Protein AF-A0A6V7HXH9-F1 (afdb_monomer)

InterPro domains:
  IPR009038 GOLD domain [PF01105] (13-66)
  IPR009038 GOLD domain [PS50866] (1-73)

Organism: NCBI:txid1563983

Mean predicted aligned error: 5.85 Å

Sequence (73 aa):
NYKVELYDPRSGGFMPSSPGIGMHVEVRDPDDKVILSRVYSSEGKISFTSHTPGEHIICLYSNSTAWFSGSQL

Structure (mmCIF, N/CA/C/O backbone):
data_AF-A0A6V7HXH9-F1
#
_entry.id   AF-A0A6V7HXH9-F1
#
loop_
_atom_site.group_PDB
_atom_site.id
_atom_site.type_symbol
_atom_site.label_atom_id
_atom_site.label_alt_id
_atom_site.label_comp_id
_atom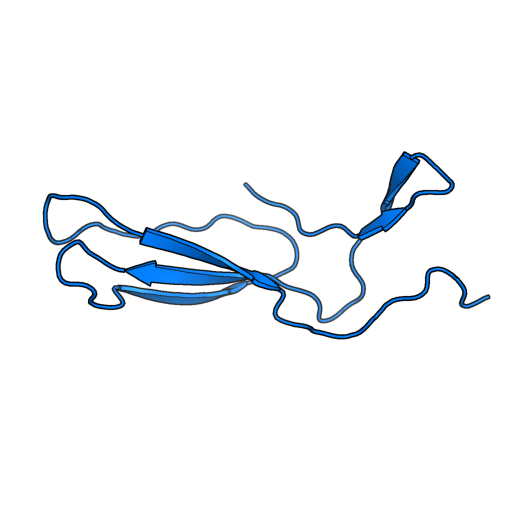_site.label_asym_id
_atom_site.label_entity_id
_atom_site.label_seq_id
_atom_site.pdbx_PDB_ins_code
_atom_site.Cartn_x
_atom_site.Cartn_y
_atom_site.Cartn_z
_atom_site.occupancy
_atom_site.B_iso_or_equiv
_atom_site.auth_seq_id
_atom_site.auth_comp_id
_atom_site.auth_asym_id
_atom_site.auth_atom_id
_atom_site.pdbx_PDB_model_num
ATOM 1 N N . ASN A 1 1 ? 6.478 8.993 1.137 1.00 86.88 1 ASN A N 1
ATOM 2 C CA . ASN A 1 1 ? 6.362 8.847 -0.329 1.00 86.88 1 ASN A CA 1
ATOM 3 C C . ASN A 1 1 ? 6.780 7.437 -0.681 1.00 86.88 1 ASN A C 1
ATOM 5 O O . ASN A 1 1 ? 7.651 6.917 0.005 1.00 86.88 1 ASN A O 1
ATOM 9 N N . TYR A 1 2 ? 6.138 6.816 -1.662 1.00 91.38 2 TYR A N 1
ATOM 10 C CA . TYR A 1 2 ? 6.469 5.472 -2.139 1.00 91.38 2 TYR A CA 1
ATOM 11 C C . TYR A 1 2 ? 6.739 5.510 -3.644 1.00 91.38 2 TYR A C 1
ATOM 13 O O . TYR A 1 2 ? 6.273 6.429 -4.323 1.00 91.38 2 TYR A O 1
ATOM 21 N N . LYS A 1 3 ? 7.441 4.488 -4.140 1.00 92.19 3 LYS A N 1
ATOM 22 C CA . LYS A 1 3 ? 7.689 4.252 -5.560 1.00 92.19 3 LYS A CA 1
ATOM 23 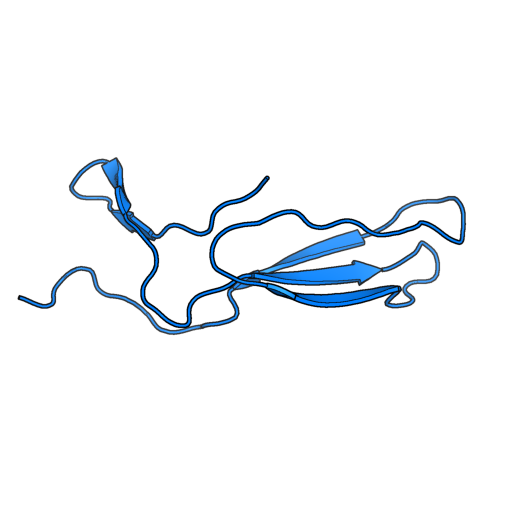C C . LYS A 1 3 ? 7.519 2.766 -5.878 1.00 92.19 3 LYS A C 1
ATOM 25 O O . LYS A 1 3 ? 7.856 1.919 -5.056 1.00 92.19 3 LYS A O 1
ATOM 30 N N . VAL A 1 4 ? 6.972 2.468 -7.048 1.00 90.38 4 VAL A N 1
ATOM 31 C CA . VAL A 1 4 ? 6.861 1.125 -7.618 1.00 90.38 4 VAL A CA 1
ATOM 32 C C . VAL A 1 4 ? 7.945 0.998 -8.674 1.00 90.38 4 VAL A C 1
ATOM 34 O O . VAL A 1 4 ? 7.971 1.772 -9.636 1.00 90.38 4 VAL A O 1
ATOM 37 N N . GLU A 1 5 ? 8.839 0.034 -8.501 1.00 89.81 5 GLU A N 1
ATOM 38 C CA . GLU A 1 5 ? 9.975 -0.191 -9.393 1.00 89.81 5 GLU A CA 1
ATOM 39 C C . GLU A 1 5 ? 10.139 -1.677 -9.695 1.00 89.81 5 GLU A C 1
ATOM 41 O O . GLU A 1 5 ? 9.741 -2.541 -8.912 1.00 89.81 5 GLU A O 1
ATOM 46 N N . LEU A 1 6 ? 10.742 -1.964 -10.844 1.00 86.38 6 LEU A N 1
ATOM 47 C CA . LEU A 1 6 ? 11.072 -3.317 -11.261 1.00 86.38 6 LE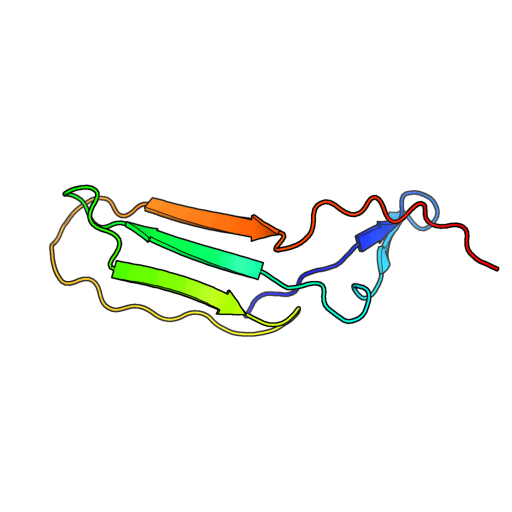U A CA 1
ATOM 48 C C . LEU A 1 6 ? 12.488 -3.637 -10.803 1.00 86.38 6 LEU A C 1
ATOM 50 O O . LEU A 1 6 ? 13.422 -2.912 -11.133 1.00 86.38 6 LEU A O 1
ATOM 54 N N . TYR A 1 7 ? 12.655 -4.723 -10.059 1.00 85.94 7 TYR A N 1
ATOM 55 C CA . TYR A 1 7 ? 13.986 -5.206 -9.711 1.00 85.94 7 TYR A CA 1
ATOM 56 C C . TYR A 1 7 ? 14.646 -5.844 -10.940 1.00 85.94 7 TYR A C 1
ATOM 58 O O . TYR A 1 7 ? 14.072 -6.753 -11.542 1.00 85.94 7 TYR A O 1
ATOM 66 N N . ASP A 1 8 ? 15.842 -5.377 -11.304 1.00 85.44 8 ASP A N 1
ATOM 67 C CA . ASP A 1 8 ? 16.671 -5.962 -12.357 1.00 85.44 8 ASP A CA 1
ATOM 68 C C . ASP A 1 8 ? 17.848 -6.738 -11.738 1.00 85.44 8 ASP A C 1
ATOM 70 O O . ASP A 1 8 ? 18.825 -6.134 -11.283 1.00 85.44 8 ASP A O 1
ATOM 74 N N . PRO A 1 9 ? 17.817 -8.083 -11.766 1.00 86.12 9 PRO A N 1
ATOM 75 C CA . PRO A 1 9 ? 18.890 -8.904 -11.217 1.00 86.12 9 PRO A CA 1
ATOM 76 C C . PRO A 1 9 ? 20.238 -8.723 -11.925 1.00 86.12 9 PRO A C 1
ATOM 78 O O . PRO A 1 9 ? 21.267 -9.055 -11.343 1.00 86.12 9 PRO A O 1
ATOM 81 N N . ARG A 1 10 ? 20.260 -8.237 -13.178 1.00 87.44 10 ARG A N 1
ATOM 82 C CA . ARG A 1 10 ? 21.504 -8.089 -13.953 1.00 87.44 10 ARG A CA 1
ATOM 83 C C . ARG A 1 10 ? 22.334 -6.910 -13.466 1.00 87.44 10 ARG A C 1
ATOM 85 O O . ARG A 1 10 ? 23.550 -7.028 -13.354 1.00 87.44 10 ARG A O 1
ATOM 92 N N . SER A 1 11 ? 21.681 -5.786 -13.188 1.00 88.88 11 SER A N 1
ATOM 93 C CA . SER A 1 11 ? 22.320 -4.612 -12.591 1.00 88.88 11 SER A CA 1
ATOM 94 C C . SER A 1 11 ? 22.359 -4.666 -11.060 1.00 88.88 11 SER A C 1
ATOM 96 O O . SER A 1 11 ? 23.113 -3.914 -10.447 1.00 88.88 11 SER A O 1
ATOM 98 N N . GLY A 1 12 ? 21.547 -5.528 -10.434 1.00 88.00 12 GLY A N 1
ATOM 99 C CA . GLY A 1 12 ? 21.311 -5.517 -8.988 1.00 88.00 12 GLY A CA 1
ATOM 100 C C . GLY A 1 12 ? 20.529 -4.283 -8.521 1.00 88.00 12 GLY A C 1
ATOM 101 O O . GLY A 1 12 ? 20.481 -4.010 -7.322 1.00 88.00 12 GLY A O 1
ATOM 102 N N . GLY A 1 13 ? 19.953 -3.527 -9.460 1.00 90.88 13 GLY A N 1
ATOM 103 C CA . GLY A 1 13 ? 19.269 -2.262 -9.226 1.00 90.88 13 GLY A CA 1
ATOM 104 C C . GLY A 1 13 ? 17.771 -2.320 -9.508 1.00 90.88 13 GLY A C 1
ATOM 105 O O . GLY A 1 13 ? 17.182 -3.380 -9.724 1.00 90.88 13 GLY A O 1
ATOM 106 N N . PHE A 1 14 ? 17.158 -1.140 -9.509 1.00 90.00 14 PHE A N 1
ATOM 107 C CA . PHE A 1 14 ? 15.743 -0.949 -9.800 1.00 90.00 14 PHE A CA 1
ATOM 108 C C . PHE A 1 14 ? 15.572 -0.117 -11.072 1.00 90.00 14 PHE A C 1
ATOM 110 O O . PHE A 1 14 ? 16.284 0.864 -11.286 1.00 90.00 14 PHE A O 1
ATOM 117 N N . MET A 1 15 ? 14.618 -0.507 -11.913 1.00 89.19 15 MET A N 1
ATOM 118 C CA . MET A 1 15 ? 14.237 0.209 -13.126 1.00 89.19 15 MET A CA 1
ATOM 119 C C . MET A 1 15 ? 12.850 0.845 -12.969 1.00 89.19 15 MET A C 1
ATOM 121 O O . MET A 1 15 ? 12.004 0.309 -12.241 1.00 89.19 15 MET A O 1
ATOM 125 N N . PRO A 1 16 ? 12.574 1.959 -13.675 1.00 87.75 16 PRO A N 1
ATOM 126 C CA . PRO A 1 16 ? 11.238 2.533 -13.723 1.00 87.75 16 PRO A CA 1
ATOM 127 C C . PRO A 1 16 ? 10.198 1.499 -14.160 1.00 87.75 16 PRO A C 1
ATOM 129 O O . PRO A 1 16 ? 10.407 0.746 -15.112 1.00 87.75 16 PRO A O 1
ATOM 132 N N . SER A 1 17 ? 9.063 1.489 -13.467 1.00 85.31 17 SER A N 1
ATOM 133 C CA . SER A 1 17 ? 7.925 0.655 -13.840 1.00 85.31 17 SER A CA 1
ATOM 134 C C . SER A 1 17 ? 7.361 1.061 -15.204 1.00 85.31 17 SER A C 1
ATOM 136 O O . SER A 1 17 ? 7.324 2.245 -15.544 1.00 85.31 17 SER A O 1
ATOM 138 N N . SER A 1 18 ? 6.893 0.081 -15.979 1.00 83.50 18 SER A N 1
ATOM 139 C CA . SER A 1 18 ? 6.222 0.333 -17.255 1.00 83.50 18 SER A CA 1
ATOM 140 C C . SER A 1 18 ? 4.964 1.198 -17.078 1.00 83.50 18 SER A C 1
ATOM 142 O O . SER A 1 18 ? 4.309 1.134 -16.030 1.00 83.50 18 SER A O 1
ATOM 144 N N . PRO A 1 19 ? 4.572 1.974 -18.107 1.00 82.19 19 PRO A N 1
ATOM 145 C CA . PRO A 1 19 ? 3.317 2.716 -18.089 1.00 82.19 19 PRO A CA 1
ATOM 146 C C . PRO A 1 19 ? 2.128 1.806 -17.755 1.00 82.19 19 PRO A C 1
ATOM 148 O O . PRO A 1 19 ? 2.000 0.712 -1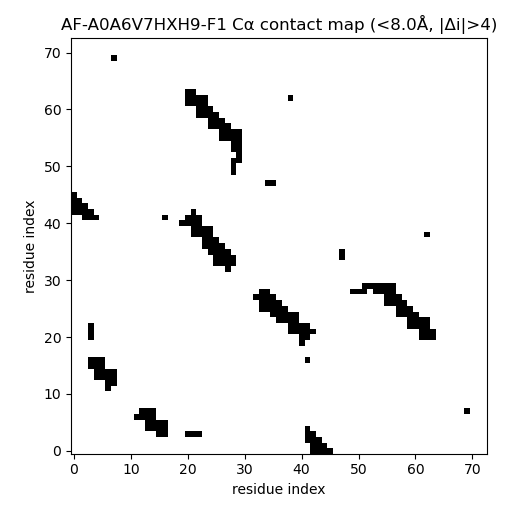8.301 1.00 82.19 19 PRO A O 1
ATOM 151 N N . GLY A 1 20 ? 1.258 2.260 -16.852 1.00 83.06 20 GLY A N 1
ATOM 152 C CA . GLY A 1 20 ? 0.086 1.502 -16.398 1.00 83.06 20 GLY A CA 1
ATOM 153 C C . GLY A 1 20 ? 0.315 0.632 -15.157 1.00 83.06 20 GLY A C 1
ATOM 154 O O . GLY A 1 20 ? -0.665 0.186 -14.558 1.00 83.06 20 GLY A O 1
ATOM 155 N N . ILE A 1 21 ? 1.564 0.445 -14.716 1.00 87.75 21 ILE A N 1
ATOM 156 C CA . ILE A 1 21 ? 1.859 -0.160 -13.412 1.00 87.75 21 ILE A CA 1
ATOM 157 C C . ILE A 1 21 ? 1.661 0.885 -12.309 1.00 87.75 21 ILE A C 1
ATOM 159 O O . ILE A 1 21 ? 2.175 2.004 -12.370 1.00 87.75 21 ILE A O 1
ATOM 163 N N . GLY A 1 22 ? 0.931 0.492 -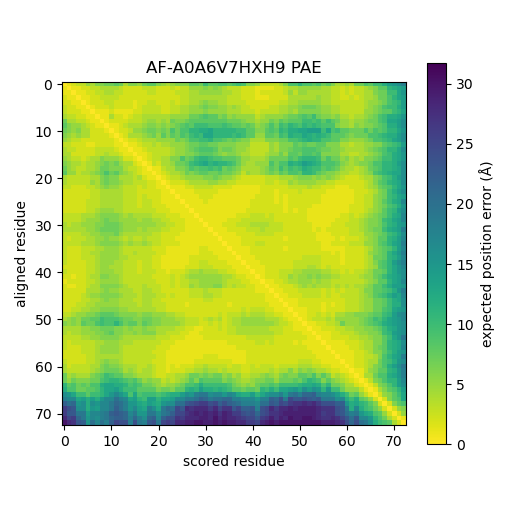11.277 1.00 91.38 22 GLY A N 1
ATOM 164 C CA . GLY A 1 22 ? 0.632 1.281 -10.096 1.00 91.38 22 GLY A CA 1
ATOM 165 C C . GLY A 1 22 ? 0.465 0.400 -8.864 1.00 91.38 22 GLY A C 1
ATOM 166 O O . GLY A 1 22 ? 0.699 -0.810 -8.895 1.00 91.38 22 GLY A O 1
ATOM 167 N N . MET A 1 23 ? 0.047 1.021 -7.768 1.00 93.62 23 MET A N 1
ATOM 168 C CA . MET A 1 23 ? -0.146 0.359 -6.482 1.00 93.62 23 MET A CA 1
ATOM 169 C C . MET A 1 23 ? -1.615 0.439 -6.074 1.00 93.62 23 MET A C 1
ATOM 171 O O . MET A 1 23 ? -2.142 1.530 -5.858 1.00 93.62 23 MET A O 1
ATOM 175 N N . HIS A 1 24 ? -2.282 -0.705 -5.952 1.00 95.38 24 HIS A N 1
ATOM 176 C CA . HIS A 1 24 ? -3.561 -0.792 -5.261 1.00 95.38 24 HIS A CA 1
ATOM 177 C C . HIS A 1 24 ? -3.300 -0.814 -3.757 1.00 95.38 24 HIS A C 1
ATOM 179 O O . HIS A 1 24 ? -2.589 -1.682 -3.257 1.00 95.38 24 HIS A O 1
ATOM 185 N N . VAL A 1 25 ? -3.896 0.129 -3.036 1.00 97.00 25 VAL A N 1
ATOM 186 C CA . VAL A 1 25 ? -3.800 0.206 -1.580 1.00 97.00 25 VAL A CA 1
ATOM 187 C C . VAL A 1 25 ? -5.173 0.001 -0.979 1.00 97.00 25 VAL A C 1
ATOM 189 O O . VAL A 1 25 ? -6.103 0.752 -1.284 1.00 97.00 25 VAL A O 1
ATOM 192 N N . GLU A 1 26 ? -5.264 -0.997 -0.109 1.00 97.75 26 GLU A N 1
ATOM 193 C CA . GLU A 1 26 ? -6.438 -1.280 0.705 1.00 97.75 26 GLU A CA 1
ATOM 194 C C . GLU A 1 26 ? -6.100 -1.041 2.178 1.00 97.75 26 GLU A C 1
ATOM 196 O O . GLU A 1 26 ? -5.040 -1.452 2.652 1.00 97.75 26 GLU A O 1
ATOM 201 N N . VAL A 1 27 ? -6.983 -0.356 2.900 1.00 97.94 27 VAL A N 1
ATOM 202 C CA . VAL A 1 27 ? -6.876 -0.156 4.347 1.00 97.94 27 VAL A CA 1
ATOM 203 C C . VAL A 1 27 ? -8.157 -0.638 4.996 1.00 97.94 27 VAL A C 1
ATOM 205 O O . VAL A 1 27 ? -9.243 -0.188 4.618 1.00 97.94 27 VAL A O 1
ATOM 208 N N . ARG A 1 28 ? -8.015 -1.509 5.992 1.00 98.25 28 ARG A N 1
ATOM 209 C CA . ARG A 1 28 ? -9.101 -1.985 6.846 1.00 98.25 28 ARG A CA 1
ATOM 210 C C . ARG A 1 28 ? -8.917 -1.491 8.270 1.00 98.25 28 ARG A C 1
ATOM 212 O O . ARG A 1 28 ? -7.786 -1.372 8.746 1.00 98.25 28 ARG A O 1
ATOM 219 N N . ASP A 1 29 ? -10.026 -1.158 8.909 1.00 97.81 29 ASP A N 1
ATOM 220 C CA . ASP A 1 29 ? -10.071 -0.780 10.318 1.00 97.81 29 ASP A CA 1
ATOM 221 C C . ASP A 1 29 ? -10.104 -2.030 11.234 1.00 97.81 29 ASP A C 1
ATOM 223 O O . ASP A 1 29 ? -10.082 -3.158 10.728 1.00 97.81 29 ASP A O 1
ATOM 227 N N . PRO A 1 30 ? -10.130 -1.861 12.569 1.00 98.25 30 PRO A N 1
ATOM 228 C CA . PRO A 1 30 ? -10.129 -2.980 13.517 1.00 98.25 30 PRO A CA 1
ATOM 229 C C . PRO A 1 30 ? -11.350 -3.904 13.427 1.00 98.25 30 PRO A C 1
ATOM 231 O O . PRO A 1 30 ? -11.289 -5.030 13.914 1.00 98.25 30 PRO A O 1
ATOM 234 N N . ASP A 1 31 ? -12.439 -3.445 12.805 1.00 97.19 31 ASP A N 1
ATOM 235 C CA . ASP A 1 31 ? -13.673 -4.206 12.599 1.00 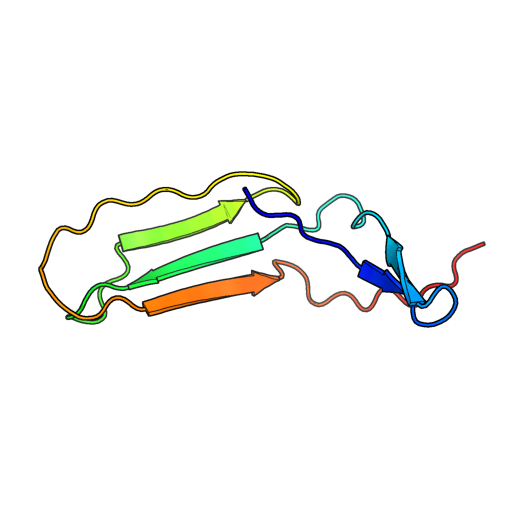97.19 31 ASP A CA 1
ATOM 236 C C . ASP A 1 31 ? -13.698 -4.883 11.207 1.00 97.19 31 ASP A C 1
ATOM 238 O O . ASP A 1 31 ? -14.753 -5.306 10.733 1.00 97.19 31 ASP A O 1
ATOM 242 N N . ASP A 1 32 ? -12.540 -4.969 10.533 1.00 96.56 32 ASP A N 1
ATOM 243 C CA . ASP A 1 32 ? -12.340 -5.485 9.165 1.00 96.56 32 ASP A CA 1
ATOM 244 C C . ASP A 1 32 ? -13.092 -4.687 8.079 1.00 96.56 32 ASP A C 1
ATOM 246 O O . ASP A 1 32 ? -13.256 -5.131 6.938 1.00 96.56 32 ASP A O 1
ATOM 250 N N . LYS A 1 33 ? -13.528 -3.458 8.381 1.00 97.50 33 LYS A N 1
ATOM 251 C CA . LYS A 1 33 ? -14.193 -2.601 7.398 1.00 97.50 33 LYS A CA 1
ATOM 252 C C . LYS A 1 33 ? -13.162 -1.891 6.530 1.00 97.50 33 LYS A C 1
ATOM 254 O O . LYS A 1 33 ? -12.261 -1.211 7.018 1.00 97.50 33 LYS A O 1
ATOM 259 N N . VAL A 1 34 ? -13.351 -1.960 5.213 1.00 97.38 34 VAL A N 1
ATOM 260 C CA . VAL A 1 34 ? -12.534 -1.212 4.248 1.00 97.38 34 VAL A CA 1
ATOM 261 C C . VAL A 1 34 ? -12.806 0.292 4.380 1.00 97.38 34 VAL A C 1
ATOM 263 O O . VAL A 1 34 ? -13.908 0.765 4.095 1.00 97.38 34 VAL A O 1
ATOM 266 N N . ILE A 1 35 ? -11.783 1.054 4.772 1.00 97.25 35 ILE A N 1
ATOM 267 C CA . ILE A 1 35 ? -11.819 2.523 4.892 1.00 97.25 35 ILE A CA 1
ATOM 268 C C . ILE A 1 35 ? -11.076 3.236 3.751 1.00 97.25 35 ILE A C 1
ATOM 270 O O . ILE A 1 35 ? -11.275 4.430 3.526 1.00 97.25 35 ILE A O 1
ATOM 274 N N . LEU A 1 36 ? -10.249 2.511 2.991 1.00 97.44 36 LEU A N 1
ATOM 275 C CA . LEU A 1 36 ? -9.622 2.977 1.753 1.00 97.44 36 LEU A CA 1
ATOM 276 C C . LEU A 1 36 ? -9.444 1.790 0.798 1.00 97.44 36 LEU A C 1
ATOM 278 O O . LEU A 1 36 ? -8.944 0.755 1.213 1.00 97.44 36 LEU A O 1
ATOM 282 N N . SER A 1 37 ? -9.796 1.951 -0.477 1.00 97.00 37 SER A N 1
ATOM 283 C CA . SER A 1 37 ? -9.433 1.024 -1.560 1.00 97.00 37 SER A CA 1
ATOM 284 C C . SER A 1 37 ? -9.266 1.831 -2.845 1.00 97.00 37 SER A C 1
ATOM 286 O O . SER A 1 37 ? -10.241 2.367 -3.380 1.00 97.00 37 SER A O 1
ATOM 288 N N . ARG A 1 38 ? -8.018 2.045 -3.280 1.00 95.56 38 ARG A N 1
ATOM 289 C CA . ARG A 1 38 ? -7.698 2.866 -4.462 1.00 95.56 38 ARG A CA 1
ATOM 290 C C . ARG A 1 38 ? -6.436 2.386 -5.161 1.00 95.56 38 ARG A C 1
ATOM 292 O O . ARG A 1 38 ? -5.460 2.017 -4.514 1.00 95.56 38 ARG A O 1
ATOM 299 N N . VAL A 1 39 ? -6.439 2.491 -6.488 1.00 94.50 39 VAL A N 1
ATOM 300 C CA . VAL A 1 39 ? -5.233 2.358 -7.311 1.00 94.50 39 VAL A CA 1
ATOM 301 C C . VAL A 1 39 ? -4.574 3.724 -7.440 1.00 94.50 39 VAL A C 1
ATOM 303 O O . VAL A 1 39 ? -5.212 4.696 -7.844 1.00 94.50 39 VAL A O 1
ATOM 306 N N . TYR A 1 40 ? -3.294 3.786 -7.105 1.00 93.44 40 TYR A N 1
ATOM 307 C CA . TYR A 1 40 ? -2.446 4.952 -7.283 1.00 93.44 40 TYR A CA 1
ATOM 308 C C . TYR A 1 40 ? -1.376 4.690 -8.354 1.00 93.44 40 TYR A C 1
ATOM 310 O O . TYR A 1 40 ? -1.117 3.545 -8.726 1.00 93.44 40 TYR A O 1
ATOM 318 N N . SER A 1 41 ? -0.751 5.762 -8.845 1.00 92.12 41 SER A N 1
ATOM 319 C CA . SER A 1 41 ? 0.370 5.725 -9.792 1.00 92.12 41 SER A CA 1
ATOM 320 C C . SER A 1 41 ? 1.610 5.008 -9.239 1.00 92.12 41 SER A C 1
ATOM 322 O O . SER A 1 41 ? 1.675 4.626 -8.075 1.00 92.12 41 SER A O 1
ATOM 324 N N . SER A 1 42 ? 2.638 4.859 -10.075 1.00 91.75 42 SER A N 1
ATOM 325 C CA . SER A 1 42 ? 3.932 4.280 -9.696 1.00 91.75 42 SER A CA 1
ATOM 326 C C . SER A 1 42 ? 4.722 5.107 -8.673 1.00 91.75 42 SER A C 1
ATOM 328 O O . SER A 1 42 ? 5.748 4.646 -8.190 1.00 91.75 42 SER A O 1
ATOM 330 N N . GLU A 1 43 ? 4.287 6.320 -8.342 1.00 93.00 43 GLU A N 1
ATOM 331 C CA . GLU A 1 43 ? 4.868 7.155 -7.291 1.00 93.00 43 GLU A CA 1
ATOM 332 C C . GLU A 1 43 ? 3.770 7.978 -6.615 1.00 93.00 43 GLU A C 1
ATOM 334 O O . GLU A 1 43 ? 2.819 8.417 -7.272 1.00 93.00 43 GLU A O 1
ATOM 339 N N . GLY A 1 44 ? 3.897 8.199 -5.305 1.00 91.94 44 GLY A N 1
ATOM 340 C CA . GLY A 1 44 ? 3.011 9.114 -4.597 1.00 91.94 44 GLY A CA 1
ATOM 341 C C . GLY A 1 44 ? 3.060 9.029 -3.076 1.00 91.94 44 GLY A C 1
ATOM 342 O O . GLY A 1 44 ? 4.027 8.580 -2.452 1.00 91.94 44 GLY A O 1
ATOM 343 N N . LYS A 1 45 ? 1.972 9.490 -2.458 1.00 94.62 45 LYS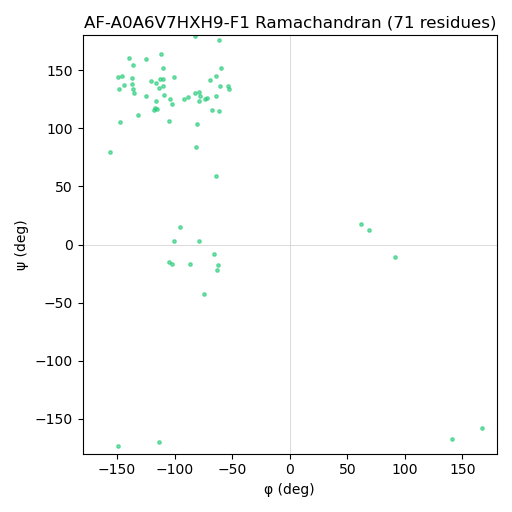 A N 1
ATOM 344 C CA . LYS A 1 45 ? 1.737 9.448 -1.014 1.00 94.62 45 LYS A CA 1
ATOM 345 C C . LYS A 1 45 ? 0.303 9.000 -0.758 1.00 94.62 45 LYS A C 1
ATOM 347 O O . LYS A 1 45 ? -0.621 9.511 -1.382 1.00 94.62 45 LYS A O 1
ATOM 352 N N . ILE A 1 46 ? 0.132 8.071 0.177 1.00 94.56 46 ILE A N 1
ATOM 353 C CA . ILE A 1 46 ? -1.185 7.662 0.670 1.00 94.56 46 ILE A CA 1
ATOM 354 C C . ILE A 1 46 ? -1.436 8.353 2.010 1.00 94.56 46 ILE A C 1
ATOM 356 O O . ILE A 1 46 ? -0.516 8.588 2.796 1.00 94.56 46 ILE A O 1
ATOM 360 N N . SER A 1 47 ? -2.681 8.735 2.260 1.00 95.38 47 SER A N 1
ATOM 361 C CA . SER A 1 47 ? -3.138 9.250 3.549 1.00 95.38 47 SER A CA 1
ATOM 362 C C . SER A 1 47 ? -4.560 8.758 3.781 1.00 95.38 47 SER A C 1
ATOM 364 O O . SER A 1 47 ? -5.365 8.746 2.852 1.00 95.38 47 SER A O 1
ATOM 366 N N . PHE A 1 48 ? -4.843 8.331 5.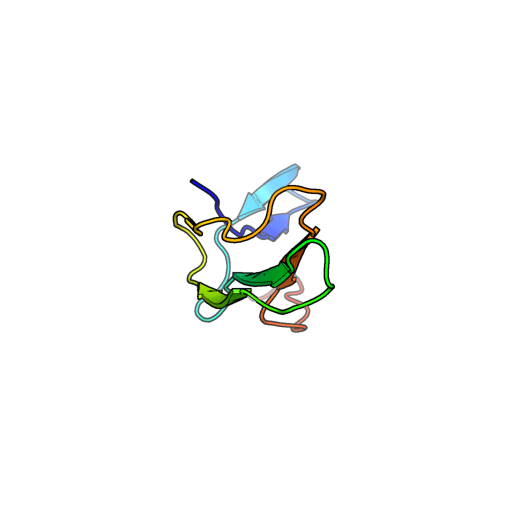006 1.00 95.88 48 PHE A N 1
ATOM 367 C CA . PHE A 1 48 ? -6.160 7.894 5.452 1.00 95.88 48 PHE A CA 1
ATOM 368 C C . PHE A 1 48 ? -6.403 8.417 6.870 1.00 95.88 48 PHE A C 1
ATOM 370 O O . PHE A 1 48 ? -5.458 8.778 7.577 1.00 95.88 48 PHE A O 1
ATOM 377 N N . THR A 1 49 ? -7.667 8.472 7.273 1.00 95.81 49 THR A N 1
ATOM 378 C CA . THR A 1 49 ? -8.072 8.855 8.625 1.00 95.81 49 THR A CA 1
ATOM 379 C C . THR A 1 49 ? -8.586 7.615 9.335 1.00 95.81 49 THR A C 1
ATOM 381 O O . THR A 1 49 ? -9.435 6.906 8.803 1.00 95.81 49 THR A O 1
ATOM 384 N N . SER A 1 50 ? -8.060 7.348 10.527 1.00 94.94 50 SER A N 1
ATOM 385 C CA . SER A 1 50 ? -8.605 6.309 11.395 1.00 94.94 50 SER A CA 1
ATOM 386 C C . SER A 1 50 ? -9.867 6.838 12.077 1.00 94.94 50 SER A C 1
ATOM 388 O O . SER A 1 50 ? -9.850 7.925 12.657 1.00 94.94 50 SER A O 1
ATOM 390 N N . HIS A 1 51 ? -10.961 6.085 11.975 1.00 91.88 51 HIS A N 1
ATOM 391 C CA . HIS A 1 51 ? -12.246 6.426 12.594 1.00 91.88 51 HIS A CA 1
ATOM 392 C C . HIS A 1 51 ? -12.520 5.632 13.880 1.00 91.88 51 HIS A C 1
ATOM 394 O O . HIS A 1 51 ? -13.349 6.058 14.682 1.00 91.88 51 HIS A O 1
ATOM 400 N N . THR A 1 52 ? -11.790 4.534 14.096 1.00 95.56 52 THR A N 1
ATOM 401 C CA . THR A 1 52 ? -11.934 3.622 15.238 1.00 95.56 52 THR A CA 1
ATOM 402 C C . THR A 1 52 ? -10.542 3.284 15.777 1.00 95.56 52 THR A C 1
ATOM 404 O O . THR A 1 52 ? -9.674 2.931 14.980 1.00 95.56 52 THR A O 1
ATOM 407 N N . PRO A 1 53 ? -10.272 3.383 17.092 1.00 96.94 53 PRO A N 1
ATOM 408 C CA . PRO A 1 53 ? -8.977 2.998 17.649 1.00 96.94 53 PRO A CA 1
ATOM 409 C C . PRO A 1 53 ? -8.769 1.479 17.581 1.00 96.94 53 PRO A C 1
ATOM 411 O O . PRO A 1 53 ? -9.692 0.716 17.846 1.00 96.94 53 PRO A O 1
ATOM 414 N N . GLY A 1 54 ? -7.545 1.041 17.285 1.00 96.88 54 GLY A N 1
ATOM 415 C CA . GLY A 1 54 ? -7.178 -0.377 17.241 1.00 96.88 54 GLY A CA 1
ATOM 416 C C . GLY A 1 54 ? -6.230 -0.714 16.089 1.00 96.88 54 GLY A C 1
ATOM 417 O O . GLY A 1 54 ? -5.668 0.179 15.447 1.00 96.88 54 GLY A O 1
ATOM 418 N N . GLU A 1 55 ? -6.058 -2.009 15.829 1.00 97.94 55 GLU A N 1
ATOM 419 C CA . GLU A 1 55 ? -5.206 -2.513 14.750 1.00 97.94 55 GLU A CA 1
ATOM 420 C C . GLU A 1 55 ? -5.841 -2.256 13.380 1.00 97.94 55 GLU A C 1
ATOM 422 O O . GLU A 1 55 ? -6.979 -2.630 13.136 1.00 97.94 55 GLU A O 1
ATOM 427 N N . HIS A 1 56 ? -5.100 -1.603 12.486 1.00 98.00 56 HIS A N 1
ATOM 428 C CA . HIS A 1 56 ? -5.511 -1.414 11.097 1.00 98.00 56 HIS A CA 1
ATOM 429 C C . HIS A 1 56 ? -4.614 -2.252 10.199 1.00 98.00 56 HIS A C 1
ATOM 431 O O . HIS A 1 56 ? -3.400 -2.310 10.406 1.00 98.00 56 HIS A O 1
ATOM 437 N N . ILE A 1 57 ? -5.198 -2.829 9.156 1.00 98.06 57 ILE A N 1
ATOM 438 C CA . ILE A 1 57 ? -4.468 -3.617 8.167 1.00 98.06 57 ILE A CA 1
ATOM 439 C C . ILE A 1 57 ? -4.312 -2.770 6.911 1.00 98.06 57 ILE A C 1
ATOM 441 O O . ILE A 1 57 ? -5.292 -2.274 6.360 1.00 98.06 57 ILE A O 1
ATOM 445 N N . ILE A 1 58 ? -3.072 -2.599 6.454 1.00 97.44 58 ILE A N 1
ATOM 446 C CA . ILE A 1 58 ? -2.748 -1.890 5.214 1.00 97.44 58 ILE A CA 1
ATOM 447 C C . ILE A 1 58 ? -2.140 -2.899 4.248 1.00 97.44 58 ILE A C 1
ATOM 449 O O . ILE A 1 58 ? -1.057 -3.428 4.499 1.00 97.44 58 ILE A O 1
ATOM 453 N N . CYS A 1 59 ? -2.814 -3.138 3.130 1.00 96.50 59 CYS A N 1
ATOM 454 C CA . CYS A 1 59 ? -2.339 -4.027 2.083 1.00 96.50 59 CYS A CA 1
ATOM 455 C C . CYS A 1 59 ? -1.941 -3.243 0.831 1.00 96.50 59 CYS A C 1
ATOM 457 O O . CYS A 1 59 ? -2.642 -2.329 0.391 1.00 96.50 59 CYS A O 1
ATOM 459 N N . LEU A 1 60 ? -0.796 -3.619 0.263 1.00 95.19 60 LEU A N 1
ATOM 460 C CA . LEU A 1 60 ? -0.216 -3.031 -0.936 1.00 95.19 60 LEU A CA 1
ATOM 461 C C . LEU A 1 60 ? -0.137 -4.118 -2.006 1.00 95.19 60 LEU A C 1
ATOM 463 O O . LEU A 1 60 ? 0.586 -5.100 -1.837 1.00 95.19 60 LEU A O 1
ATOM 467 N N . TYR A 1 61 ? -0.872 -3.940 -3.097 1.00 91.94 61 TYR A N 1
ATOM 468 C CA . TYR A 1 61 ? -0.914 -4.880 -4.210 1.00 91.94 61 TYR A CA 1
ATOM 469 C C . TYR A 1 61 ? -0.455 -4.202 -5.497 1.00 91.94 61 TYR A C 1
ATOM 471 O O . TYR A 1 61 ? -0.839 -3.070 -5.793 1.00 91.94 61 TYR A O 1
ATOM 479 N N . SER A 1 62 ? 0.301 -4.924 -6.320 1.00 88.31 62 SER A N 1
ATOM 480 C CA . SER A 1 62 ? 0.469 -4.525 -7.718 1.00 88.31 62 SER A CA 1
ATOM 481 C C . SER A 1 62 ? -0.900 -4.507 -8.404 1.00 88.31 62 SER A C 1
ATOM 483 O O . SER A 1 62 ? -1.684 -5.443 -8.247 1.00 88.31 62 SER A O 1
ATOM 485 N N . ASN A 1 63 ? -1.184 -3.474 -9.197 1.00 87.88 63 ASN A N 1
ATOM 486 C CA . ASN A 1 63 ? -2.382 -3.447 -10.046 1.00 87.88 63 ASN A CA 1
ATOM 487 C C . ASN A 1 63 ? -2.224 -4.285 -11.335 1.00 87.88 63 ASN A C 1
ATOM 489 O O . ASN A 1 63 ? -3.113 -4.271 -12.184 1.00 87.88 63 ASN A O 1
ATOM 493 N N . SER A 1 64 ? -1.088 -4.968 -11.503 1.00 81.19 64 SER A N 1
ATOM 494 C CA . SER A 1 64 ? -0.758 -5.771 -12.676 1.00 81.19 64 SER A CA 1
ATOM 495 C C . SER A 1 64 ? -0.119 -7.100 -12.280 1.00 81.19 64 SER A C 1
ATOM 497 O O . SER A 1 64 ? 0.746 -7.153 -11.404 1.00 81.19 64 SER A O 1
ATOM 499 N N . THR A 1 65 ? -0.521 -8.170 -12.964 1.00 74.38 65 THR A N 1
ATOM 500 C CA . THR A 1 65 ? 0.097 -9.503 -12.893 1.00 74.38 65 THR A CA 1
ATOM 501 C C . THR A 1 65 ? 1.030 -9.772 -14.074 1.00 74.38 65 THR A C 1
ATOM 503 O O . THR A 1 65 ? 1.515 -10.892 -14.228 1.00 74.38 65 THR A O 1
ATOM 506 N N . ALA A 1 66 ? 1.230 -8.789 -14.959 1.00 71.19 66 ALA A N 1
ATOM 507 C CA . ALA A 1 66 ? 2.039 -8.974 -16.153 1.00 71.19 66 ALA A CA 1
ATOM 508 C C . ALA A 1 66 ? 3.496 -9.271 -15.767 1.00 71.19 66 ALA A C 1
ATOM 510 O O . ALA A 1 66 ? 4.117 -8.542 -14.996 1.00 71.19 66 ALA A O 1
ATOM 511 N N . TRP A 1 67 ? 4.038 -10.361 -16.310 1.00 61.00 67 TRP A N 1
ATOM 512 C CA . TRP A 1 67 ? 5.445 -10.705 -16.165 1.00 61.00 67 TRP A CA 1
ATOM 513 C C . TRP A 1 67 ? 6.255 -9.890 -17.171 1.00 61.00 67 TRP A C 1
ATOM 515 O O . TRP A 1 67 ? 6.271 -10.190 -18.365 1.00 61.00 67 TRP A O 1
ATOM 525 N N . PHE A 1 68 ? 6.933 -8.849 -16.699 1.00 64.00 68 PHE A N 1
ATOM 526 C CA . PHE A 1 68 ? 7.874 -8.091 -17.517 1.00 64.00 68 PHE A CA 1
ATOM 527 C C . PHE A 1 68 ? 9.196 -8.865 -17.536 1.00 64.00 68 PHE A C 1
ATOM 529 O O . PHE A 1 68 ? 10.088 -8.626 -16.724 1.00 64.00 68 PHE A O 1
ATOM 536 N N . SER A 1 69 ? 9.330 -9.852 -18.427 1.00 54.59 69 SER A N 1
ATOM 537 C CA . SER A 1 69 ? 10.653 -10.408 -18.715 1.00 54.59 69 SER A CA 1
ATOM 538 C C . SER A 1 69 ? 11.497 -9.264 -19.270 1.00 54.59 69 SER A C 1
ATOM 540 O O . SER A 1 69 ? 11.156 -8.735 -20.326 1.00 54.59 69 SER A O 1
ATOM 542 N N . GLY A 1 70 ? 12.548 -8.859 -18.548 1.00 50.50 70 GLY A N 1
ATOM 543 C CA . GLY A 1 70 ? 13.501 -7.796 -18.907 1.00 50.50 70 GLY A CA 1
ATOM 544 C C . GLY A 1 70 ? 14.319 -8.102 -20.168 1.00 50.50 70 GLY A C 1
ATOM 545 O O . GLY A 1 70 ? 15.548 -8.198 -20.144 1.00 50.50 70 GLY A O 1
ATOM 546 N N . SER A 1 71 ? 13.622 -8.310 -21.275 1.00 51.38 71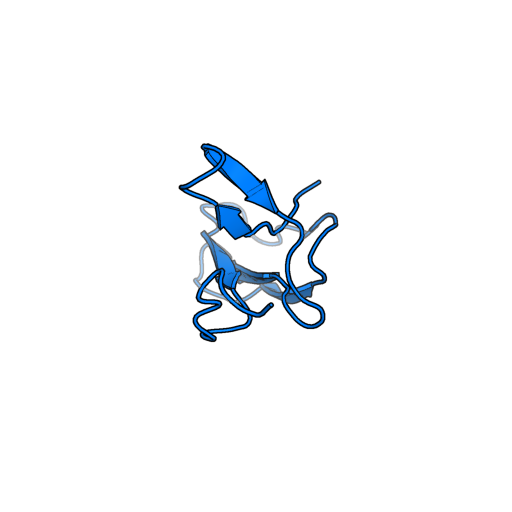 SER A N 1
ATOM 547 C CA . SER A 1 71 ? 14.140 -8.528 -22.612 1.00 51.38 71 SER A CA 1
ATOM 548 C C . SER A 1 71 ? 13.053 -8.138 -23.606 1.00 51.38 71 SER A C 1
ATOM 550 O O . SER A 1 71 ? 12.355 -8.989 -24.156 1.00 51.38 71 SER A O 1
ATOM 552 N N . GLN A 1 72 ? 12.914 -6.844 -23.849 1.00 39.97 72 GLN A N 1
ATOM 553 C CA . GLN A 1 72 ? 12.482 -6.408 -25.162 1.00 39.97 72 GLN A CA 1
ATOM 554 C C . GLN A 1 72 ? 13.432 -5.298 -25.607 1.00 39.97 72 GLN A C 1
ATOM 556 O O . GLN A 1 72 ? 13.528 -4.269 -24.946 1.00 39.97 72 GLN A O 1
ATOM 561 N N . LEU A 1 73 ? 14.197 -5.685 -26.634 1.00 35.53 73 LEU A N 1
ATOM 562 C CA . LEU A 1 73 ? 15.133 -4.977 -27.516 1.00 35.53 73 LEU A CA 1
ATOM 563 C C . LEU A 1 73 ? 15.165 -3.448 -27.434 1.00 35.53 73 LEU A C 1
ATOM 565 O O . LEU A 1 73 ? 14.089 -2.830 -27.583 1.00 35.53 73 LEU A O 1
#

pLDDT: mean 88.03, std 13.57, range [35.53, 98.25]

Foldseek 3Di:
DAAAWDQDPVVNDTHHDDPPKWKFKWKAAPVRDTQDTDTDHRDDDDDGDHPDDDDMDIDIDIPDPDDPPVDDD

Solvent-accessible surface area (backbone atoms only — not comparable to full-atom values): 4805 Å² total; per-residue (Å²): 119,54,74,52,62,40,78,37,82,88,80,72,45,73,40,84,51,60,92,89,47,26,37,28,39,38,31,25,41,64,84,71,45,77,79,42,79,49,78,43,60,36,56,48,76,88,85,85,82,86,90,62,90,70,65,63,52,77,47,82,37,69,70,58,87,78,81,79,69,96,72,79,134

Nearest PDB structures (foldseek):
  8ayh-assembly1_B  TM=5.484E-01  e=3.701E+00  Naja kaouthia
  2wb7-assembly2_B  TM=2.947E-01  e=2.614E+00  Thermococcus sp. 26-2
  4yu6-assembly2_B  TM=3.483E-01  e=6.610E+00  Bacillus cereus biovar anthracis str. CI
  8ri6-assembly1_C  TM=3.863E-01  e=7.423E+00  Escherichia coli

Radius of gyration: 15.41 Å; Cα contacts (8 Å, |Δi|>4): 115; chains: 1; bounding box: 36×20×45 Å

Secondary structure (DSSP, 8-state):
-EE-EEEETTTTEEEEPPTT--EEEEEE-TTS-EEEEEEE-SEE------SSSS--EEEEEES------S---